Protein AF-A0A173S6S1-F1 (afdb_monomer_lite)

Radius of gyration: 25.33 Å; chains: 1; bounding box: 74×19×73 Å

Organism: NCBI:txid301302

pLDDT: mean 85.08, std 8.58, range [55.78, 96.25]

Structure (mmCIF, N/CA/C/O backbone):
data_AF-A0A173S6S1-F1
#
_entry.id   AF-A0A173S6S1-F1
#
loop_
_atom_site.group_PDB
_atom_site.id
_atom_site.type_symbol
_atom_site.label_atom_id
_atom_site.label_alt_id
_atom_site.label_comp_id
_atom_site.label_asym_id
_atom_site.label_entity_id
_atom_site.label_seq_id
_atom_site.pdbx_PDB_ins_code
_atom_site.Cartn_x
_atom_site.Cartn_y
_atom_site.Cartn_z
_atom_site.occupancy
_atom_site.B_iso_or_equiv
_atom_site.auth_seq_id
_atom_site.auth_comp_id
_atom_site.auth_asym_id
_atom_site.auth_atom_id
_atom_site.pdbx_PDB_model_num
ATOM 1 N N . MET A 1 1 ? 43.441 6.445 -39.226 1.00 55.78 1 MET A N 1
ATOM 2 C CA . MET A 1 1 ? 42.060 6.617 -38.743 1.00 55.78 1 MET A CA 1
ATOM 3 C C . MET A 1 1 ? 41.221 7.021 -39.934 1.00 55.78 1 MET A C 1
ATOM 5 O O . MET A 1 1 ? 41.497 8.055 -40.534 1.00 55.78 1 MET A O 1
ATOM 9 N N . ASN A 1 2 ? 40.327 6.141 -40.366 1.00 74.94 2 ASN A N 1
ATOM 10 C CA . ASN A 1 2 ? 39.550 6.338 -41.586 1.00 74.94 2 ASN A CA 1
ATOM 11 C C . ASN A 1 2 ? 38.383 7.297 -41.287 1.00 74.94 2 ASN A C 1
ATOM 13 O O . ASN A 1 2 ? 37.813 7.234 -40.201 1.00 74.94 2 ASN A O 1
ATOM 17 N N . ALA A 1 3 ? 38.003 8.188 -42.209 1.00 70.56 3 ALA A N 1
ATOM 18 C CA . ALA A 1 3 ? 36.914 9.153 -41.964 1.00 70.56 3 ALA A CA 1
ATOM 19 C C . ALA A 1 3 ? 35.592 8.459 -41.569 1.00 70.56 3 ALA A C 1
ATOM 21 O O . ALA A 1 3 ? 34.812 8.986 -40.778 1.00 70.56 3 ALA A O 1
ATOM 22 N N . TYR A 1 4 ? 35.400 7.234 -42.061 1.00 68.75 4 TYR A N 1
ATOM 23 C CA . TYR A 1 4 ? 34.316 6.334 -41.684 1.00 68.75 4 TYR A CA 1
ATOM 24 C C . TYR A 1 4 ? 34.339 5.949 -40.192 1.00 68.75 4 TYR A C 1
ATOM 26 O O . TYR A 1 4 ? 33.314 6.068 -39.530 1.00 68.75 4 TYR A O 1
ATOM 34 N N . GLU A 1 5 ? 35.502 5.596 -39.630 1.00 70.25 5 GLU A N 1
ATOM 35 C CA . GLU A 1 5 ? 35.654 5.274 -38.198 1.00 70.25 5 GLU A CA 1
ATOM 36 C C . GLU A 1 5 ? 35.354 6.491 -37.313 1.00 70.25 5 GLU A C 1
ATOM 38 O O . GLU A 1 5 ? 34.752 6.364 -36.251 1.00 70.25 5 GLU A O 1
ATOM 43 N N . VAL A 1 6 ? 35.742 7.694 -37.753 1.00 71.69 6 VAL A N 1
ATOM 44 C CA . VAL A 1 6 ? 35.473 8.944 -37.020 1.00 71.69 6 VAL A CA 1
ATOM 45 C C . VAL A 1 6 ? 33.975 9.241 -36.976 1.00 71.69 6 VAL A C 1
ATOM 47 O O . VAL A 1 6 ? 33.442 9.562 -35.916 1.00 71.69 6 VAL A O 1
ATOM 50 N N . ILE A 1 7 ? 33.287 9.108 -38.112 1.00 73.19 7 ILE A N 1
ATOM 51 C CA . ILE A 1 7 ? 31.839 9.333 -38.216 1.00 73.19 7 ILE A CA 1
ATOM 52 C C . ILE A 1 7 ? 31.067 8.259 -37.443 1.00 73.19 7 ILE A C 1
ATOM 54 O O . ILE A 1 7 ? 30.106 8.582 -36.749 1.00 73.19 7 ILE A O 1
ATOM 58 N N . GLN A 1 8 ? 31.507 7.002 -37.505 1.00 69.56 8 GLN A N 1
ATOM 59 C CA . GLN A 1 8 ? 30.911 5.896 -36.760 1.00 69.56 8 GLN A CA 1
ATOM 60 C C . GLN A 1 8 ? 31.077 6.090 -35.247 1.00 69.56 8 GLN A C 1
ATOM 62 O O . GLN A 1 8 ? 30.097 5.996 -34.512 1.00 69.56 8 GLN A O 1
ATOM 67 N N . ASN A 1 9 ? 32.270 6.466 -34.778 1.00 74.50 9 ASN A N 1
ATOM 68 C CA . ASN A 1 9 ? 32.514 6.759 -33.364 1.00 74.50 9 ASN A CA 1
ATOM 69 C C . ASN A 1 9 ? 31.711 7.973 -32.872 1.00 74.50 9 ASN A C 1
ATOM 71 O O . ASN A 1 9 ? 31.174 7.951 -31.764 1.00 74.50 9 ASN A O 1
ATOM 75 N N . LEU A 1 10 ? 31.575 9.015 -33.700 1.00 72.12 10 LEU A N 1
ATOM 76 C CA . LEU A 1 10 ? 30.739 10.177 -33.393 1.00 72.12 10 LEU A CA 1
ATOM 77 C C . LEU A 1 10 ? 29.255 9.792 -33.296 1.00 72.12 10 LEU A C 1
ATOM 79 O O . LEU A 1 10 ? 28.581 10.179 -32.342 1.00 72.12 10 LEU A O 1
ATOM 83 N N . ALA A 1 11 ? 28.754 9.001 -34.248 1.00 70.50 11 ALA A N 1
ATOM 84 C CA . ALA A 1 11 ? 27.379 8.511 -34.246 1.00 70.50 11 ALA A CA 1
ATOM 85 C C . ALA A 1 11 ? 27.096 7.636 -33.016 1.00 70.50 11 ALA A C 1
ATOM 87 O O . ALA A 1 11 ? 26.094 7.852 -32.337 1.00 70.50 11 ALA A O 1
ATOM 88 N N . ILE A 1 12 ? 28.008 6.722 -32.666 1.00 71.25 12 ILE A N 1
ATOM 89 C CA . ILE A 1 12 ? 27.918 5.903 -31.448 1.00 71.25 12 ILE A CA 1
ATOM 90 C C . ILE A 1 12 ? 27.878 6.793 -30.203 1.00 71.25 12 ILE A C 1
ATOM 92 O O . ILE A 1 12 ? 27.048 6.562 -29.325 1.00 71.25 12 ILE A O 1
ATOM 96 N N . GLY A 1 13 ? 28.721 7.828 -30.128 1.00 67.94 13 GLY A N 1
ATOM 97 C CA . GLY A 1 13 ? 28.752 8.761 -28.999 1.00 67.94 13 GLY A CA 1
ATOM 98 C C . GLY A 1 13 ? 27.441 9.530 -28.814 1.00 67.94 13 GLY A C 1
ATOM 99 O O . GLY A 1 13 ? 26.901 9.572 -27.708 1.00 67.94 13 GLY A O 1
ATOM 100 N N . VAL A 1 14 ? 26.888 10.087 -29.895 1.00 70.44 14 VAL A N 1
ATOM 101 C CA . VAL A 1 14 ? 25.616 10.834 -29.861 1.00 70.44 14 VAL A CA 1
ATOM 102 C C . VAL A 1 14 ? 24.449 9.916 -29.503 1.00 70.44 14 VAL A C 1
ATOM 104 O O . VAL A 1 14 ? 23.652 10.242 -28.623 1.00 70.44 14 VAL A O 1
ATOM 107 N N . VAL A 1 15 ? 24.371 8.746 -30.140 1.00 69.62 15 VAL A N 1
ATOM 108 C CA . VAL A 1 15 ? 23.324 7.753 -29.880 1.00 69.62 15 VAL A CA 1
ATOM 109 C C . VAL A 1 15 ? 23.400 7.285 -28.425 1.00 69.62 15 VAL A C 1
ATOM 111 O O . VAL A 1 15 ? 22.412 7.384 -27.701 1.00 69.62 15 VAL A O 1
ATOM 114 N N . SER A 1 16 ? 24.580 6.896 -27.940 1.00 69.06 16 SER A N 1
ATOM 115 C CA . SER A 1 16 ? 24.775 6.471 -26.545 1.00 69.06 16 SER A CA 1
ATOM 116 C C . SER A 1 16 ? 24.394 7.564 -25.540 1.00 69.06 16 SER A C 1
ATOM 118 O O . SER A 1 16 ? 23.781 7.268 -24.513 1.00 69.06 16 SER A O 1
ATOM 120 N N . GLY A 1 17 ? 24.694 8.832 -25.845 1.00 74.25 17 GLY A N 1
ATOM 121 C CA . GLY A 1 17 ? 24.297 9.978 -25.025 1.00 74.25 17 GLY A CA 1
ATOM 122 C C . GLY A 1 17 ? 22.777 10.146 -24.923 1.00 74.25 17 GLY A C 1
ATOM 123 O O . GLY A 1 17 ? 22.249 10.304 -23.821 1.00 74.25 17 GLY A O 1
ATOM 124 N N . ILE A 1 18 ? 22.061 10.042 -26.047 1.00 77.00 18 ILE A N 1
ATOM 125 C CA . ILE A 1 18 ? 20.591 10.129 -26.086 1.00 77.00 18 ILE A CA 1
ATOM 126 C C . ILE A 1 18 ? 19.962 8.961 -25.319 1.00 77.00 18 ILE A C 1
ATOM 128 O O . ILE A 1 18 ? 19.090 9.173 -24.476 1.00 77.00 18 ILE A O 1
ATOM 132 N N . PHE A 1 19 ? 20.427 7.734 -25.566 1.00 74.19 19 PHE A N 1
ATOM 133 C CA . PHE A 1 19 ? 19.921 6.540 -24.886 1.00 74.19 19 PHE A CA 1
ATOM 134 C C . PHE A 1 19 ? 20.144 6.607 -23.369 1.00 74.19 19 PHE A C 1
ATOM 136 O O . PHE A 1 19 ? 19.226 6.300 -22.607 1.00 74.19 19 PHE A O 1
ATOM 143 N N . SER A 1 20 ? 21.314 7.076 -22.925 1.00 78.00 20 SER A N 1
ATOM 144 C CA . SER A 1 20 ? 21.602 7.308 -21.505 1.00 78.00 20 SER A CA 1
ATOM 145 C C . SER A 1 20 ? 20.636 8.325 -20.889 1.00 78.00 20 SER A C 1
ATOM 147 O O . SER A 1 20 ? 20.026 8.046 -19.856 1.00 78.00 20 SER A O 1
ATOM 149 N N . GLY A 1 21 ? 20.408 9.459 -21.561 1.00 83.38 21 GLY A N 1
ATOM 150 C CA . GLY A 1 21 ? 19.459 10.479 -21.108 1.00 83.38 21 GLY A CA 1
ATOM 151 C C . GLY A 1 21 ? 18.036 9.939 -20.947 1.00 83.38 21 GLY A C 1
ATOM 152 O O . GLY A 1 21 ? 17.428 10.117 -19.895 1.00 83.38 21 GLY A O 1
ATOM 153 N N . VAL A 1 22 ? 17.529 9.209 -21.945 1.00 83.06 22 VAL A N 1
ATOM 154 C CA . VAL A 1 22 ? 16.178 8.621 -21.915 1.00 83.06 22 VAL A CA 1
ATOM 155 C C . VAL A 1 22 ? 16.026 7.597 -20.785 1.00 83.06 22 VAL A C 1
ATOM 157 O O . VAL A 1 22 ? 15.015 7.606 -20.080 1.00 83.06 22 VAL A O 1
ATOM 160 N N . ILE A 1 23 ? 17.025 6.731 -20.578 1.00 83.25 23 ILE A N 1
ATOM 161 C CA . ILE A 1 23 ? 17.011 5.745 -19.488 1.00 83.25 23 ILE A CA 1
ATOM 162 C C . ILE A 1 23 ? 16.994 6.455 -18.131 1.00 83.25 23 ILE A C 1
ATOM 164 O O . ILE A 1 23 ? 16.159 6.133 -17.286 1.00 83.25 23 ILE A O 1
ATOM 168 N N . VAL A 1 24 ? 17.866 7.446 -17.930 1.00 85.44 24 VAL A N 1
ATOM 169 C CA . VAL A 1 24 ? 17.934 8.216 -16.679 1.00 85.44 24 VAL A CA 1
ATOM 170 C C . VAL A 1 24 ? 16.613 8.942 -16.409 1.00 85.44 24 VAL A C 1
ATOM 172 O O . VAL A 1 24 ? 16.081 8.839 -15.303 1.00 85.44 24 VAL A O 1
ATOM 175 N N . SER A 1 25 ? 16.031 9.607 -17.410 1.00 87.38 25 SER A N 1
ATOM 176 C CA . SER A 1 25 ? 14.720 10.258 -17.282 1.00 87.38 25 SER A CA 1
ATOM 177 C C . SER A 1 25 ? 13.618 9.272 -16.896 1.00 87.38 25 SER A C 1
ATOM 179 O O . SER A 1 25 ? 12.809 9.574 -16.020 1.00 87.38 25 SER A O 1
ATOM 181 N N . MET A 1 26 ? 13.601 8.075 -17.488 1.00 86.75 26 MET A N 1
ATOM 182 C CA . MET A 1 26 ? 12.619 7.050 -17.135 1.00 86.75 26 MET A CA 1
ATOM 183 C C . MET A 1 26 ? 12.808 6.541 -15.703 1.00 86.75 26 MET A C 1
ATOM 185 O O . MET A 1 26 ? 11.828 6.331 -14.992 1.00 86.75 26 MET A O 1
ATOM 189 N N . VAL A 1 27 ? 14.051 6.360 -15.250 1.00 88.50 27 VAL A N 1
ATOM 190 C CA . VAL A 1 27 ? 14.339 5.962 -13.864 1.00 88.50 27 VAL A CA 1
ATOM 191 C C . VAL A 1 27 ? 13.808 7.009 -12.882 1.00 88.50 27 VAL A C 1
ATOM 193 O O . VAL A 1 27 ? 13.159 6.635 -11.906 1.00 88.50 27 VAL A O 1
ATOM 196 N N . PHE A 1 28 ? 14.002 8.303 -13.157 1.00 90.31 28 PHE A N 1
ATOM 197 C CA . PHE A 1 28 ? 13.433 9.378 -12.335 1.00 90.31 28 PHE A CA 1
ATOM 198 C C . PHE A 1 28 ? 11.905 9.428 -12.390 1.00 90.31 28 PHE A C 1
ATOM 200 O O . PHE A 1 28 ? 11.270 9.652 -11.363 1.00 90.31 28 PHE A O 1
ATOM 207 N N . TYR A 1 29 ? 11.302 9.168 -13.549 1.00 90.44 29 TYR A N 1
ATOM 208 C CA . TYR A 1 29 ? 9.848 9.068 -13.670 1.00 90.44 29 TYR A CA 1
ATOM 209 C C . TYR A 1 29 ? 9.282 7.916 -12.824 1.00 90.44 29 TYR A C 1
ATOM 211 O O . TYR A 1 29 ? 8.344 8.110 -12.051 1.00 90.44 29 TYR A O 1
ATOM 219 N N . ILE A 1 30 ? 9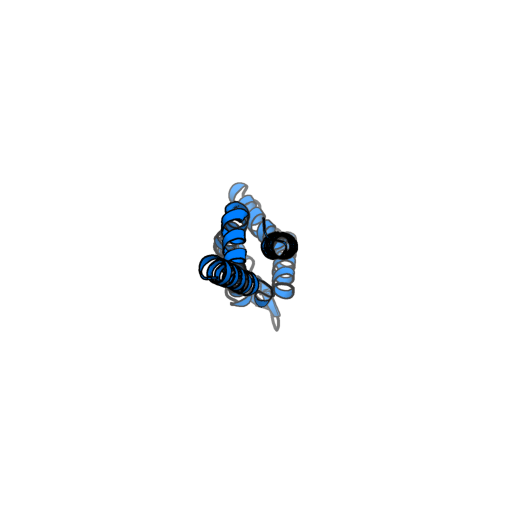.890 6.726 -12.909 1.00 90.69 30 ILE A N 1
ATOM 220 C CA . ILE A 1 30 ? 9.518 5.571 -12.079 1.00 90.69 30 ILE A CA 1
ATOM 221 C C . ILE A 1 30 ? 9.706 5.905 -10.596 1.00 90.69 30 ILE A C 1
ATOM 223 O O . ILE A 1 30 ? 8.870 5.515 -9.784 1.00 90.69 30 ILE A O 1
ATOM 227 N N . LEU A 1 31 ? 10.777 6.626 -10.245 1.00 91.88 31 LEU A N 1
ATOM 228 C CA . LEU A 1 31 ? 11.055 7.036 -8.870 1.00 91.88 31 LEU A CA 1
ATOM 229 C C . LEU A 1 31 ? 9.963 7.963 -8.336 1.00 91.88 31 LEU A C 1
ATOM 231 O O . LEU A 1 31 ? 9.415 7.682 -7.275 1.00 91.88 31 LEU A O 1
ATOM 235 N N . GLY A 1 32 ? 9.618 9.011 -9.087 1.00 92.44 32 GLY A N 1
ATOM 236 C CA . GLY A 1 32 ? 8.584 9.968 -8.700 1.00 92.44 32 GLY A CA 1
ATOM 237 C C . GLY A 1 32 ? 7.219 9.303 -8.545 1.00 92.44 32 GLY A C 1
ATOM 238 O O . GLY A 1 32 ? 6.582 9.448 -7.507 1.00 92.44 32 GLY A O 1
ATOM 239 N N . ASN A 1 33 ? 6.806 8.484 -9.516 1.00 92.69 33 ASN A N 1
ATOM 240 C CA . ASN A 1 33 ? 5.561 7.721 -9.399 1.00 92.69 33 ASN A CA 1
ATOM 241 C C . ASN A 1 33 ? 5.571 6.794 -8.181 1.00 92.69 33 ASN A C 1
ATOM 243 O O . ASN A 1 33 ? 4.569 6.678 -7.485 1.00 92.69 33 ASN A O 1
ATOM 247 N N . TYR A 1 34 ? 6.699 6.134 -7.913 1.00 92.88 34 TYR A N 1
ATOM 248 C CA . TYR A 1 34 ? 6.803 5.224 -6.783 1.00 92.88 34 TYR A CA 1
ATOM 249 C C . TYR A 1 34 ? 6.702 5.943 -5.432 1.00 92.88 34 TYR A C 1
ATOM 251 O O . TYR A 1 34 ? 6.004 5.465 -4.541 1.00 92.88 34 TYR A O 1
ATOM 259 N N . GLN A 1 35 ? 7.364 7.093 -5.292 1.00 93.69 35 GLN A N 1
ATOM 260 C CA . GLN A 1 35 ? 7.269 7.932 -4.097 1.00 93.69 35 GLN A CA 1
ATOM 261 C C . GLN A 1 35 ? 5.841 8.437 -3.890 1.00 93.69 35 GLN A C 1
ATOM 263 O O . GLN A 1 35 ? 5.303 8.276 -2.798 1.00 93.69 35 GLN A O 1
ATOM 268 N N . ASN A 1 36 ? 5.210 8.944 -4.952 1.00 94.75 36 ASN A N 1
ATOM 269 C CA . ASN A 1 36 ? 3.836 9.437 -4.902 1.00 94.75 36 ASN A CA 1
ATOM 270 C C . ASN A 1 36 ? 2.844 8.335 -4.505 1.00 94.75 36 ASN A C 1
ATOM 272 O O . ASN A 1 36 ? 1.954 8.586 -3.703 1.00 94.75 36 ASN A O 1
ATOM 276 N N . GLU A 1 37 ? 3.002 7.111 -5.022 1.00 94.06 37 GLU A N 1
ATOM 277 C CA . GLU A 1 37 ? 2.150 5.977 -4.634 1.00 94.06 37 GLU A CA 1
ATOM 278 C C . GLU A 1 37 ? 2.286 5.628 -3.141 1.00 94.06 37 GLU A C 1
ATOM 280 O O . GLU A 1 37 ? 1.285 5.342 -2.488 1.00 94.06 37 GLU A O 1
ATOM 285 N N . ILE A 1 38 ? 3.504 5.651 -2.585 1.00 94.56 38 ILE A N 1
ATOM 286 C CA . ILE A 1 38 ? 3.721 5.393 -1.150 1.00 94.56 38 ILE A CA 1
ATOM 287 C C . ILE A 1 38 ? 3.132 6.521 -0.301 1.00 94.56 38 ILE A C 1
ATOM 289 O O . ILE A 1 38 ? 2.477 6.253 0.705 1.00 94.56 38 ILE A O 1
ATOM 293 N N . GLU A 1 39 ? 3.374 7.774 -0.683 1.00 95.56 39 GLU A N 1
ATOM 294 C CA . GLU A 1 39 ? 2.877 8.942 0.045 1.00 95.56 39 GLU A CA 1
ATOM 295 C C . GLU A 1 39 ? 1.346 8.990 0.050 1.00 95.56 39 GLU A C 1
ATOM 297 O O . GLU A 1 39 ? 0.735 9.201 1.098 1.00 95.56 39 GLU A O 1
ATOM 302 N N . ASP A 1 40 ? 0.726 8.702 -1.094 1.00 96.00 40 ASP A N 1
ATOM 303 C CA . ASP A 1 40 ? -0.722 8.603 -1.220 1.00 96.00 40 ASP A CA 1
ATOM 304 C C . ASP A 1 40 ? -1.299 7.482 -0.344 1.00 96.00 40 ASP A C 1
ATOM 306 O O . ASP A 1 40 ? -2.212 7.734 0.444 1.00 96.00 40 ASP A O 1
ATOM 310 N N . ALA A 1 41 ? -0.709 6.282 -0.388 1.00 95.88 41 ALA A N 1
ATOM 311 C CA . ALA A 1 41 ? -1.132 5.171 0.463 1.00 95.88 41 ALA A CA 1
ATOM 312 C C . ALA A 1 41 ? -1.031 5.526 1.954 1.00 95.88 41 ALA A C 1
ATOM 314 O O . ALA A 1 41 ? -1.954 5.264 2.723 1.00 95.88 41 ALA A O 1
ATOM 315 N N . LYS A 1 42 ? 0.062 6.171 2.378 1.00 95.25 42 LYS A N 1
ATOM 316 C CA . LYS A 1 42 ? 0.230 6.623 3.767 1.00 95.25 42 LYS A CA 1
ATOM 317 C C . LYS A 1 42 ? -0.813 7.653 4.166 1.00 95.25 42 LYS A C 1
ATOM 319 O O . LYS A 1 42 ? -1.334 7.573 5.271 1.00 95.25 42 LYS A O 1
ATOM 324 N N . ARG A 1 43 ? -1.122 8.599 3.281 1.00 95.25 43 ARG A N 1
ATOM 325 C CA . ARG A 1 43 ? -2.133 9.629 3.525 1.00 95.25 43 ARG A CA 1
ATOM 326 C C . ARG A 1 43 ? -3.519 9.015 3.706 1.00 95.25 43 ARG A C 1
ATOM 328 O O . ARG A 1 43 ? -4.183 9.343 4.680 1.00 95.25 43 ARG A O 1
ATOM 335 N N . ILE A 1 44 ? -3.926 8.118 2.806 1.00 95.62 44 ILE A N 1
ATOM 336 C CA . ILE A 1 44 ? -5.238 7.455 2.873 1.00 95.62 44 ILE A CA 1
ATOM 337 C C . ILE A 1 44 ? -5.350 6.581 4.123 1.00 95.62 44 ILE A C 1
ATOM 339 O O . ILE A 1 44 ? -6.407 6.527 4.737 1.00 95.62 44 ILE A O 1
ATOM 343 N N . LEU A 1 45 ? -4.266 5.913 4.522 1.00 95.94 45 LEU A N 1
ATOM 344 C CA . LEU A 1 45 ? -4.270 4.980 5.650 1.00 95.94 45 LEU A CA 1
ATOM 345 C C . LEU A 1 45 ? -3.933 5.619 7.001 1.00 95.94 45 LEU A C 1
ATOM 347 O O . LEU A 1 45 ? -4.037 4.943 8.024 1.00 95.94 45 LEU A O 1
ATOM 351 N N . MET A 1 46 ? -3.546 6.898 7.033 1.00 94.62 46 MET A N 1
ATOM 352 C CA . MET A 1 46 ? -3.224 7.624 8.266 1.00 94.62 46 MET A CA 1
ATOM 353 C C . MET A 1 46 ? -4.319 7.503 9.339 1.00 94.62 46 MET A C 1
ATOM 355 O O . MET A 1 46 ? -3.970 7.174 10.475 1.00 94.62 46 MET A O 1
ATOM 359 N N . PRO A 1 47 ? -5.621 7.645 9.016 1.00 93.88 47 PRO A N 1
ATOM 360 C CA . PRO A 1 47 ? -6.671 7.510 10.023 1.00 93.88 47 PRO A CA 1
ATOM 361 C C . PRO A 1 47 ? -6.677 6.116 10.677 1.00 93.88 47 PRO A C 1
ATOM 363 O O . PRO A 1 47 ? -6.848 5.984 11.884 1.00 93.88 47 PRO A O 1
ATOM 366 N N . LEU A 1 48 ? -6.368 5.049 9.930 1.00 93.94 48 LEU A N 1
ATOM 367 C CA . LEU A 1 48 ? -6.284 3.696 10.497 1.00 93.94 48 LEU A CA 1
ATOM 368 C C . LEU A 1 48 ? -5.082 3.507 11.428 1.00 93.94 48 LEU A C 1
ATOM 370 O O . LEU A 1 48 ? -5.179 2.759 12.405 1.00 93.94 48 LEU A O 1
ATOM 374 N N . TYR A 1 49 ? -3.958 4.184 11.167 1.00 92.31 49 TYR A N 1
ATOM 375 C CA . TYR A 1 49 ? -2.843 4.206 12.118 1.00 92.31 49 TYR A CA 1
ATOM 376 C C . TYR A 1 49 ? -3.258 4.836 13.442 1.00 92.31 49 TYR A C 1
ATOM 378 O O . TYR A 1 49 ? -2.919 4.304 14.501 1.00 92.31 49 TYR A O 1
ATOM 386 N N . GLU A 1 50 ? -3.999 5.941 13.392 1.00 90.62 50 GLU A N 1
ATOM 387 C CA . GLU A 1 50 ? -4.496 6.628 14.584 1.00 90.62 50 GLU A CA 1
ATOM 388 C C . GLU A 1 50 ? -5.432 5.725 15.391 1.00 90.62 50 GLU A C 1
ATOM 390 O O . GLU A 1 50 ? -5.238 5.585 16.600 1.00 90.62 50 GLU A O 1
ATOM 395 N N . VAL A 1 51 ? -6.344 5.007 14.724 1.00 90.06 51 VAL A N 1
ATOM 396 C CA . VAL A 1 51 ? -7.225 4.009 15.356 1.00 90.06 51 VAL A CA 1
ATOM 397 C C . VAL A 1 51 ? -6.422 2.922 16.085 1.00 90.06 51 VAL A C 1
ATOM 399 O O . VAL A 1 51 ? -6.683 2.633 17.255 1.00 90.06 51 VAL A O 1
ATOM 402 N N . VAL A 1 52 ? -5.405 2.339 15.439 1.00 91.88 52 VAL A N 1
ATOM 403 C CA . VAL A 1 52 ? -4.566 1.289 16.050 1.00 91.88 52 VAL A CA 1
ATOM 404 C C . VAL A 1 52 ? -3.749 1.825 17.233 1.00 91.88 52 VAL A C 1
ATOM 406 O O . VAL A 1 52 ? -3.584 1.136 18.244 1.00 91.88 52 VAL A O 1
ATOM 409 N N . VAL A 1 53 ? -3.218 3.046 17.134 1.00 88.75 53 VAL A N 1
ATOM 410 C CA . VAL A 1 53 ? -2.457 3.684 18.221 1.00 88.75 53 VAL A CA 1
ATOM 411 C C . VAL A 1 53 ? -3.361 4.010 19.407 1.00 88.75 53 VAL A C 1
ATOM 413 O O . VAL A 1 53 ? -2.975 3.761 20.553 1.00 88.75 53 VAL A O 1
ATOM 416 N N . LEU A 1 54 ? -4.561 4.525 19.142 1.00 86.56 54 LEU A N 1
ATOM 417 C CA . LEU A 1 54 ? -5.555 4.835 20.160 1.00 86.56 54 LEU A CA 1
ATOM 418 C C . LEU A 1 54 ? -5.959 3.575 20.930 1.00 86.56 54 LEU A C 1
ATOM 420 O O . LEU A 1 54 ? -5.932 3.586 22.159 1.00 86.56 54 LEU A O 1
ATOM 424 N N . GLU A 1 55 ? -6.229 2.470 20.233 1.00 87.12 55 GLU A N 1
ATOM 425 C CA . GLU A 1 55 ? -6.570 1.194 20.870 1.00 87.12 55 GLU A CA 1
ATOM 426 C C . GLU A 1 55 ? -5.430 0.678 21.768 1.00 87.12 55 GLU A C 1
ATOM 428 O O . GLU A 1 55 ? -5.649 0.273 22.913 1.00 87.12 55 GLU A O 1
ATOM 433 N N . LYS A 1 56 ? -4.173 0.780 21.318 1.00 86.50 56 LYS A N 1
ATOM 434 C CA . LYS A 1 56 ? -3.007 0.442 22.156 1.00 86.50 56 LYS A CA 1
ATOM 435 C C . LYS A 1 56 ? -2.908 1.326 23.401 1.00 86.50 56 LYS A C 1
ATOM 437 O O . LYS A 1 56 ? -2.538 0.841 24.474 1.00 86.50 56 LYS A O 1
ATOM 442 N N . ALA A 1 57 ? -3.212 2.618 23.282 1.00 84.25 57 ALA A N 1
ATOM 443 C CA . ALA A 1 57 ? -3.213 3.540 24.414 1.00 84.25 57 ALA A CA 1
ATOM 444 C C . ALA A 1 57 ? -4.336 3.205 25.409 1.00 84.25 57 ALA A C 1
ATOM 446 O O . ALA A 1 57 ? -4.089 3.136 26.614 1.00 84.25 57 ALA A O 1
ATOM 447 N N . VAL A 1 58 ? -5.537 2.919 24.912 1.00 84.12 58 VAL A N 1
ATOM 448 C CA . VAL A 1 58 ? -6.693 2.480 25.706 1.00 84.12 58 VAL A CA 1
ATOM 449 C C . VAL A 1 58 ? -6.347 1.256 26.547 1.00 84.12 58 VAL A C 1
ATOM 451 O O . VAL A 1 58 ? -6.554 1.272 27.761 1.00 84.12 58 VAL A O 1
ATOM 454 N N . GLN A 1 59 ? -5.716 0.248 25.946 1.00 83.69 59 GLN A N 1
ATOM 455 C CA . GLN A 1 59 ? -5.295 -0.961 26.656 1.00 83.69 59 GLN A CA 1
ATOM 456 C C . GLN A 1 59 ? -4.211 -0.704 27.695 1.00 83.69 59 GLN A C 1
ATOM 458 O O . GLN A 1 59 ? -4.275 -1.222 28.808 1.00 83.69 59 GLN A O 1
ATOM 463 N N . LYS A 1 60 ? -3.204 0.098 27.340 1.00 86.75 60 LYS A N 1
ATOM 464 C CA . LYS A 1 60 ? -2.059 0.358 28.216 1.00 86.75 60 LYS A CA 1
ATOM 465 C C . LYS A 1 60 ? -2.430 1.209 29.429 1.00 86.75 60 LYS A C 1
ATOM 467 O O . LYS A 1 60 ? -1.876 1.002 30.506 1.00 86.75 60 LYS A O 1
ATOM 472 N N . TYR A 1 61 ? -3.323 2.177 29.247 1.00 83.75 61 TYR A N 1
ATOM 473 C CA . TYR A 1 61 ? -3.666 3.170 30.266 1.00 83.75 61 TYR A CA 1
ATOM 474 C C . TYR A 1 61 ? -5.045 2.943 30.902 1.00 83.75 61 TYR A C 1
ATOM 476 O O . TYR A 1 61 ? -5.412 3.670 31.822 1.00 83.75 61 TYR A O 1
ATOM 484 N N . GLY A 1 62 ? -5.807 1.942 30.446 1.00 76.31 62 GLY A N 1
ATOM 485 C CA . GLY A 1 62 ? -7.140 1.629 30.970 1.00 76.31 62 GLY A CA 1
ATOM 486 C C . GLY A 1 62 ? -8.170 2.733 30.713 1.00 76.31 62 GLY A C 1
ATOM 487 O O . GLY A 1 62 ? -9.106 2.903 31.497 1.00 76.31 62 GLY A O 1
ATOM 488 N N . ILE A 1 63 ? -7.981 3.518 29.649 1.00 75.00 63 ILE A N 1
ATOM 489 C CA . ILE A 1 63 ? -8.874 4.627 29.299 1.00 75.00 63 ILE A CA 1
ATOM 490 C C . ILE A 1 63 ? -10.174 4.030 28.767 1.00 75.00 63 ILE A C 1
ATOM 492 O O . ILE A 1 63 ? -10.160 3.233 27.838 1.00 75.00 63 ILE A O 1
ATOM 496 N N . LYS A 1 64 ? -11.320 4.406 29.336 1.00 70.00 64 LYS A N 1
ATOM 497 C CA . LYS A 1 64 ? -12.606 4.006 28.757 1.00 70.00 64 LYS A CA 1
ATOM 498 C C . LYS A 1 64 ? -12.847 4.792 27.473 1.00 70.00 64 LYS A C 1
ATOM 500 O O . LYS A 1 64 ? -12.823 6.021 27.506 1.00 70.00 64 LYS A O 1
ATOM 505 N N . ASN A 1 65 ? -13.146 4.086 26.386 1.00 70.25 65 ASN A N 1
ATOM 506 C CA . ASN A 1 65 ? -13.594 4.712 25.147 1.00 70.25 65 ASN A CA 1
ATOM 507 C C . ASN A 1 65 ? -14.857 5.537 25.417 1.00 70.25 65 ASN A C 1
ATOM 509 O O . ASN A 1 65 ? -15.862 5.020 25.911 1.00 70.25 65 ASN A O 1
ATOM 513 N N . SER A 1 66 ? -14.795 6.837 25.130 1.00 74.62 66 SER A N 1
ATOM 514 C CA . SER A 1 66 ? -15.978 7.690 25.134 1.00 74.62 66 SER A CA 1
ATOM 515 C C . SER A 1 66 ? -16.789 7.445 23.859 1.00 74.62 66 SER A C 1
ATOM 517 O O . SER A 1 66 ? -16.240 7.061 22.825 1.00 74.62 66 SER A O 1
ATOM 519 N N . LYS A 1 67 ? -18.098 7.721 23.902 1.00 75.00 67 LYS A N 1
ATOM 520 C CA . LYS A 1 67 ? -18.951 7.683 22.700 1.00 75.00 67 LYS A CA 1
ATOM 521 C C . LYS A 1 67 ? -18.424 8.589 21.581 1.00 75.00 67 LYS A C 1
ATOM 523 O O . LYS A 1 67 ? -18.570 8.268 20.410 1.00 75.00 67 LYS A O 1
ATOM 528 N N . GLU A 1 68 ? -17.802 9.705 21.948 1.00 78.25 68 GLU A N 1
ATOM 529 C CA . GLU A 1 68 ? -17.194 10.653 21.014 1.00 78.25 68 GLU A CA 1
ATOM 530 C C . GLU A 1 68 ? -15.963 10.054 20.313 1.00 78.25 68 GLU A C 1
ATOM 532 O O . GLU A 1 68 ? -15.854 10.150 19.095 1.00 78.25 68 GLU A O 1
ATOM 537 N N . CYS A 1 69 ? -15.098 9.334 21.042 1.00 78.25 69 CYS A N 1
ATOM 538 C CA . CYS A 1 69 ? -13.969 8.598 20.455 1.00 78.25 69 CYS A CA 1
ATOM 539 C C . CYS A 1 69 ? -14.430 7.577 19.414 1.00 78.25 69 CYS A C 1
ATOM 541 O O . CYS A 1 69 ? -13.866 7.505 18.329 1.00 78.25 69 CYS A O 1
ATOM 543 N N . ILE A 1 70 ? -15.481 6.815 19.715 1.00 79.25 70 ILE A N 1
ATOM 544 C CA . ILE A 1 70 ? -16.025 5.845 18.764 1.00 79.25 70 ILE A CA 1
ATOM 545 C C . ILE A 1 70 ? -16.540 6.527 17.493 1.00 79.25 70 ILE A C 1
ATOM 547 O O . ILE A 1 70 ? -16.336 6.008 16.399 1.00 79.25 70 ILE A O 1
ATOM 551 N N . GLN A 1 71 ? -17.217 7.672 17.613 1.00 81.38 71 GLN A N 1
ATOM 552 C CA . GLN A 1 71 ? -17.716 8.396 16.442 1.00 81.38 71 GLN A CA 1
ATOM 553 C C . GLN A 1 71 ? -16.578 8.897 15.550 1.00 81.38 71 GLN A C 1
ATOM 555 O O . GLN A 1 71 ? -16.706 8.839 14.328 1.00 81.38 71 GLN A O 1
ATOM 560 N N . ILE A 1 72 ? -15.472 9.341 16.152 1.00 84.44 72 ILE A N 1
ATOM 561 C CA . ILE A 1 72 ? -14.260 9.729 15.423 1.00 84.44 72 ILE A CA 1
ATOM 562 C C . ILE A 1 72 ? -13.677 8.512 14.700 1.00 84.44 72 ILE A C 1
ATOM 564 O O . ILE A 1 72 ? -13.551 8.550 13.484 1.00 84.44 72 ILE A O 1
ATOM 568 N N . ILE A 1 73 ? -13.464 7.396 15.405 1.00 85.19 73 ILE A N 1
ATOM 569 C CA . ILE A 1 73 ? -12.959 6.148 14.806 1.00 85.19 73 ILE A CA 1
ATOM 570 C C . ILE A 1 73 ? -13.844 5.692 13.643 1.00 85.19 73 ILE A C 1
ATOM 572 O O . ILE A 1 73 ? -13.341 5.306 12.593 1.00 85.19 73 ILE A O 1
ATOM 576 N N . LYS A 1 74 ? -15.170 5.738 13.811 1.00 84.06 74 LYS A N 1
ATOM 577 C CA . LYS A 1 74 ? -16.107 5.380 12.744 1.00 84.06 74 LYS A CA 1
ATOM 578 C C . LYS A 1 74 ? -15.885 6.264 11.517 1.00 84.06 74 LYS A C 1
ATOM 580 O O . LYS A 1 74 ? -15.749 5.744 10.417 1.00 84.06 74 LYS A O 1
ATOM 585 N N . LYS A 1 75 ? -15.831 7.583 11.715 1.00 87.81 75 LYS A N 1
ATOM 586 C CA . LYS A 1 75 ? -15.596 8.544 10.636 1.00 87.81 75 LYS A CA 1
ATOM 587 C C . LYS A 1 75 ? -14.272 8.265 9.921 1.00 87.81 75 LYS A C 1
ATOM 589 O O . LYS A 1 75 ? -14.249 8.277 8.697 1.00 87.81 75 LYS A O 1
ATOM 594 N N . ASP A 1 76 ? -13.216 7.979 10.671 1.00 90.44 76 ASP A N 1
ATOM 595 C CA . ASP A 1 76 ? -11.881 7.694 10.145 1.00 90.44 76 ASP A CA 1
ATOM 596 C C . ASP A 1 76 ? -11.875 6.428 9.279 1.00 90.44 76 ASP A C 1
ATOM 598 O O . ASP A 1 76 ? -11.341 6.421 8.169 1.00 90.44 76 ASP A O 1
ATOM 602 N N . VAL A 1 77 ? -12.518 5.357 9.753 1.00 88.62 77 VAL A N 1
ATOM 603 C CA . VAL A 1 77 ? -12.643 4.103 8.999 1.00 88.62 77 VAL A CA 1
ATOM 604 C C . VAL A 1 77 ? -13.497 4.304 7.741 1.00 88.62 77 VAL A C 1
ATOM 606 O O . VAL A 1 77 ? -13.118 3.826 6.672 1.00 88.62 77 VAL A O 1
ATOM 609 N N . ASP A 1 78 ? -14.612 5.033 7.838 1.00 85.25 78 ASP A N 1
ATOM 610 C CA . ASP A 1 78 ? -15.497 5.331 6.703 1.00 85.25 78 ASP A CA 1
ATOM 611 C C . ASP A 1 78 ? -14.807 6.237 5.660 1.00 85.25 78 ASP A C 1
ATOM 613 O O . ASP A 1 78 ? -14.998 6.067 4.450 1.00 85.25 78 ASP A O 1
ATOM 617 N N . GLU A 1 79 ? -13.967 7.176 6.107 1.00 89.88 79 GLU A N 1
ATOM 618 C CA . GLU A 1 79 ? -13.140 8.020 5.242 1.00 89.88 79 GLU A CA 1
ATOM 619 C C . GLU A 1 79 ? -12.135 7.177 4.456 1.00 89.88 79 GLU A C 1
ATOM 621 O O . GLU A 1 79 ? -12.021 7.339 3.237 1.00 89.88 79 GLU A O 1
ATOM 626 N N . VAL A 1 80 ? -11.457 6.228 5.109 1.00 91.62 80 VAL A N 1
ATOM 627 C CA . VAL A 1 80 ? -10.559 5.306 4.404 1.00 91.62 80 VAL A CA 1
ATOM 628 C C . VAL A 1 80 ? -11.342 4.429 3.432 1.00 91.62 80 VAL A C 1
ATOM 630 O O . VAL A 1 80 ? -10.957 4.335 2.270 1.00 91.62 80 VAL A O 1
ATOM 633 N N . ALA A 1 81 ? -12.465 3.845 3.857 1.00 88.00 81 ALA A N 1
ATOM 634 C CA . ALA A 1 81 ? -13.303 2.995 3.010 1.00 88.00 81 ALA A CA 1
ATOM 635 C C . ALA A 1 81 ? -13.763 3.704 1.724 1.00 88.00 81 ALA A C 1
ATOM 637 O O . ALA A 1 81 ? -13.841 3.089 0.664 1.00 88.00 81 ALA A O 1
ATOM 638 N N . SER A 1 82 ? -14.055 5.003 1.817 1.00 88.31 82 SER A N 1
ATOM 639 C CA . SER A 1 82 ? -14.551 5.803 0.692 1.00 88.31 82 SER A CA 1
ATOM 640 C C . SER A 1 82 ? -13.456 6.206 -0.298 1.00 88.31 82 SER A C 1
ATOM 642 O O . SER A 1 82 ? -13.745 6.421 -1.474 1.00 88.31 82 SER A O 1
ATOM 644 N N . ASN A 1 83 ? -12.211 6.339 0.170 1.00 92.06 83 ASN A N 1
ATOM 645 C CA . ASN A 1 83 ? -11.089 6.829 -0.635 1.00 92.06 83 ASN A CA 1
ATOM 646 C C . ASN A 1 83 ? -10.135 5.718 -1.098 1.00 92.06 83 ASN A C 1
ATOM 648 O O . ASN A 1 83 ? -9.333 5.936 -2.007 1.00 92.06 83 ASN A O 1
ATOM 652 N N . LEU A 1 84 ? -10.194 4.538 -0.483 1.00 92.88 84 LEU A N 1
ATOM 653 C CA . LEU A 1 84 ? -9.307 3.426 -0.788 1.00 92.88 84 LEU A CA 1
ATOM 654 C C . LEU A 1 84 ? -9.726 2.722 -2.086 1.00 92.88 84 LEU A C 1
ATOM 656 O O . LEU A 1 84 ? -10.642 1.905 -2.098 1.00 92.88 84 LEU A O 1
ATOM 660 N N . ASP A 1 85 ? -8.993 2.974 -3.172 1.00 93.56 85 ASP A N 1
ATOM 661 C CA . ASP A 1 85 ? -9.035 2.142 -4.381 1.00 93.56 85 ASP A CA 1
ATOM 662 C C . ASP A 1 85 ? -7.720 1.364 -4.535 1.00 93.56 85 ASP A C 1
ATOM 664 O O . ASP A 1 85 ? -6.718 1.919 -4.988 1.00 93.56 85 ASP A O 1
ATOM 668 N N . PRO A 1 86 ? -7.683 0.056 -4.220 1.00 93.81 86 PRO A N 1
ATOM 669 C CA . PRO A 1 86 ? -6.470 -0.743 -4.367 1.00 93.81 86 PRO A CA 1
ATOM 670 C C . PRO A 1 86 ? -5.933 -0.809 -5.807 1.00 93.81 86 PRO A C 1
ATOM 672 O O . PRO A 1 86 ? -4.755 -1.107 -6.010 1.00 93.81 86 PRO A O 1
ATOM 675 N N . ASN A 1 87 ? -6.761 -0.561 -6.829 1.00 93.31 87 ASN A N 1
ATOM 676 C CA . ASN A 1 87 ? -6.379 -0.757 -8.230 1.00 93.31 87 ASN A CA 1
ATOM 677 C C . ASN A 1 87 ? -5.428 0.307 -8.775 1.00 93.31 87 ASN A C 1
ATOM 679 O O . ASN A 1 87 ? -4.769 0.046 -9.784 1.00 93.31 87 ASN A O 1
ATOM 683 N N . ILE A 1 88 ? -5.333 1.465 -8.120 1.00 91.50 88 ILE A N 1
ATOM 684 C CA . ILE A 1 88 ? -4.436 2.550 -8.539 1.00 91.50 88 ILE A CA 1
ATOM 685 C C . ILE A 1 88 ? -2.969 2.266 -8.180 1.00 91.50 88 ILE A C 1
ATOM 687 O O . ILE A 1 88 ? -2.064 2.878 -8.745 1.00 91.50 88 ILE A O 1
ATOM 691 N N . TYR A 1 89 ? -2.722 1.319 -7.271 1.00 92.44 89 TYR A N 1
ATOM 692 C CA . TYR A 1 89 ? -1.384 0.964 -6.804 1.00 92.44 89 TYR A CA 1
ATOM 693 C C . TYR A 1 89 ? -0.775 -0.180 -7.609 1.00 92.44 89 TYR A C 1
ATOM 695 O O . TYR A 1 89 ? -1.468 -1.008 -8.202 1.00 92.44 89 TYR A O 1
ATOM 703 N N . ASN A 1 90 ? 0.554 -0.283 -7.577 1.00 88.69 90 ASN A N 1
ATOM 704 C CA . ASN A 1 90 ? 1.281 -1.320 -8.304 1.00 88.69 90 ASN A CA 1
ATOM 705 C C . ASN A 1 90 ? 1.974 -2.349 -7.390 1.00 88.69 90 ASN A C 1
ATOM 707 O O . ASN A 1 90 ? 2.402 -2.061 -6.272 1.00 88.69 90 ASN A O 1
ATOM 711 N N . TYR A 1 91 ? 2.149 -3.566 -7.920 1.00 87.00 91 TYR A N 1
ATOM 712 C CA . TYR A 1 91 ? 2.948 -4.652 -7.329 1.00 87.00 91 TYR A CA 1
ATOM 713 C C . TYR A 1 91 ? 2.541 -5.042 -5.895 1.00 87.00 91 TYR A C 1
ATOM 715 O O . TYR A 1 91 ? 1.391 -5.396 -5.653 1.00 87.00 91 TYR A O 1
ATOM 723 N N . SER A 1 92 ? 3.491 -5.069 -4.958 1.00 87.56 92 SER A N 1
ATOM 724 C CA . SER A 1 92 ? 3.261 -5.453 -3.564 1.00 87.56 92 SER A CA 1
ATOM 725 C C . SER A 1 92 ? 2.444 -4.421 -2.794 1.00 87.56 92 SER A C 1
ATOM 727 O O . SER A 1 92 ? 1.664 -4.824 -1.940 1.00 87.56 92 SER A O 1
ATOM 729 N N . LEU A 1 93 ? 2.553 -3.127 -3.128 1.00 92.06 93 LEU A N 1
ATOM 730 C CA . LEU A 1 93 ? 1.724 -2.092 -2.507 1.00 92.06 93 LEU A CA 1
ATOM 731 C C . LEU A 1 93 ? 0.244 -2.363 -2.776 1.00 92.06 93 LEU A C 1
ATOM 733 O O . LEU A 1 93 ? -0.553 -2.371 -1.850 1.00 92.06 93 LEU A O 1
ATOM 737 N N . ARG A 1 94 ? -0.104 -2.726 -4.017 1.00 94.06 94 ARG A N 1
ATOM 738 C CA . ARG A 1 94 ? -1.469 -3.133 -4.384 1.00 94.06 94 ARG A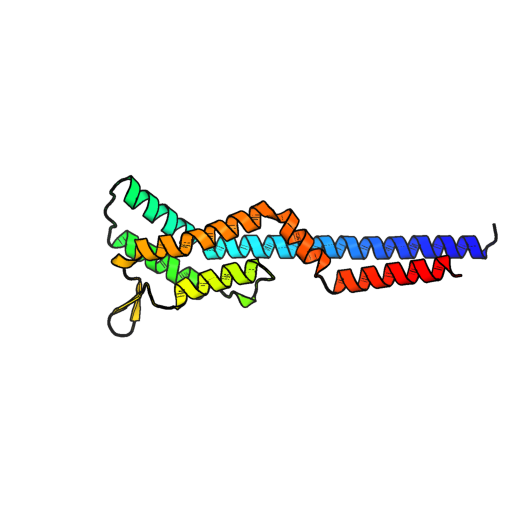 CA 1
ATOM 739 C C . ARG A 1 94 ? -2.022 -4.251 -3.504 1.00 94.06 94 ARG A C 1
ATOM 741 O O . ARG A 1 94 ? -3.197 -4.217 -3.169 1.00 94.06 94 ARG A O 1
ATOM 748 N N . ARG A 1 95 ? -1.195 -5.236 -3.140 1.00 93.88 95 ARG A N 1
ATOM 749 C CA . ARG A 1 95 ? -1.623 -6.341 -2.266 1.00 93.88 95 ARG A CA 1
ATOM 750 C C . ARG A 1 95 ? -1.934 -5.846 -0.859 1.00 93.88 95 ARG A C 1
ATOM 752 O O . ARG A 1 95 ? -3.020 -6.115 -0.382 1.00 93.88 95 ARG A O 1
ATOM 759 N N . ILE A 1 96 ? -1.042 -5.043 -0.275 1.00 94.88 96 ILE A N 1
ATOM 760 C CA . ILE A 1 96 ? -1.262 -4.432 1.047 1.00 94.88 96 ILE A CA 1
ATOM 761 C C . ILE A 1 96 ? -2.574 -3.632 1.051 1.00 94.88 96 ILE A C 1
ATOM 763 O O . ILE A 1 96 ? -3.398 -3.788 1.946 1.00 94.88 96 ILE A O 1
ATOM 767 N N . MET A 1 97 ? -2.806 -2.821 0.014 1.00 96.25 97 MET A N 1
ATOM 768 C CA . MET A 1 97 ? -4.027 -2.017 -0.102 1.00 96.25 97 MET A CA 1
ATOM 769 C C . MET A 1 97 ? -5.283 -2.881 -0.283 1.00 96.25 97 MET A C 1
ATOM 771 O O . MET A 1 97 ? -6.333 -2.542 0.256 1.00 96.25 97 MET A O 1
ATOM 775 N N . PHE A 1 98 ? -5.191 -4.008 -0.998 1.00 96.00 98 PHE A N 1
ATOM 776 C CA . PHE A 1 98 ? -6.290 -4.970 -1.106 1.00 96.00 98 PHE A CA 1
ATOM 777 C C . PHE A 1 98 ? -6.604 -5.647 0.221 1.00 96.00 98 PHE A C 1
ATOM 779 O O . PHE A 1 98 ? -7.774 -5.706 0.581 1.00 96.00 98 PHE A O 1
ATOM 786 N N . ASP A 1 99 ? -5.585 -6.114 0.939 1.00 95.69 99 ASP A N 1
ATOM 787 C CA . ASP A 1 99 ? -5.759 -6.802 2.217 1.00 95.69 99 ASP A CA 1
ATOM 788 C C . ASP A 1 99 ? -6.424 -5.860 3.238 1.00 95.69 99 ASP A C 1
ATOM 790 O O . ASP A 1 99 ? -7.353 -6.248 3.945 1.00 95.69 99 ASP A O 1
ATOM 794 N N . ILE A 1 100 ? -6.027 -4.582 3.256 1.00 94.94 100 ILE A N 1
ATOM 795 C CA . ILE A 1 100 ? -6.681 -3.546 4.069 1.00 94.94 100 ILE A CA 1
ATOM 796 C C . ILE A 1 100 ? -8.130 -3.330 3.626 1.00 94.94 100 ILE A C 1
ATOM 798 O O . ILE A 1 100 ? -9.035 -3.324 4.461 1.00 94.94 100 ILE A O 1
ATOM 802 N N . ASN A 1 101 ? -8.367 -3.171 2.323 1.00 94.25 101 ASN A N 1
ATOM 803 C CA . ASN A 1 101 ? -9.712 -2.972 1.795 1.00 94.25 101 ASN A CA 1
ATOM 804 C C . ASN A 1 101 ? -10.635 -4.155 2.123 1.00 94.25 101 ASN A C 1
ATOM 806 O O . ASN A 1 101 ? -11.801 -3.955 2.452 1.00 94.25 101 ASN A O 1
ATOM 810 N N . GLU A 1 102 ? -10.129 -5.386 2.074 1.00 93.69 102 GLU A N 1
ATOM 811 C CA . GLU A 1 102 ? -10.876 -6.585 2.449 1.00 93.69 102 GLU A CA 1
ATOM 812 C C . GLU A 1 102 ? -11.243 -6.572 3.938 1.00 93.69 102 GLU A C 1
ATOM 814 O O . GLU A 1 102 ? -12.395 -6.831 4.277 1.00 93.69 102 GLU A O 1
ATOM 819 N N . ILE A 1 103 ? -10.315 -6.198 4.828 1.00 92.62 103 ILE A N 1
ATOM 820 C CA . ILE A 1 103 ? -10.594 -6.070 6.270 1.00 92.62 103 ILE A CA 1
ATOM 821 C C . ILE A 1 103 ? -11.717 -5.057 6.529 1.00 92.62 103 ILE A C 1
ATOM 823 O O . ILE A 1 103 ? -12.592 -5.311 7.354 1.00 92.62 103 ILE A O 1
ATOM 827 N N . ILE A 1 104 ? -11.713 -3.925 5.821 1.00 89.12 104 ILE A N 1
ATOM 828 C CA . ILE A 1 104 ? -12.728 -2.874 5.976 1.00 89.12 104 ILE A CA 1
ATOM 829 C C . ILE A 1 104 ? -14.080 -3.326 5.403 1.00 89.12 104 ILE A C 1
ATOM 831 O O . ILE A 1 104 ? -15.125 -3.118 6.013 1.00 89.12 104 ILE A O 1
ATOM 835 N N . THR A 1 105 ? -14.086 -3.965 4.234 1.00 87.62 105 THR A N 1
ATOM 836 C CA . THR A 1 105 ? -15.322 -4.226 3.474 1.00 87.62 105 THR A CA 1
ATOM 837 C C . THR A 1 105 ? -15.962 -5.587 3.747 1.00 87.62 105 THR A C 1
ATOM 839 O O . THR A 1 105 ? -17.119 -5.794 3.381 1.00 87.62 105 THR A O 1
ATOM 842 N N . ASN A 1 106 ? -15.277 -6.511 4.431 1.00 86.88 106 ASN A N 1
ATOM 843 C CA . ASN A 1 106 ? -15.813 -7.845 4.735 1.00 86.88 106 ASN A CA 1
ATOM 844 C C . ASN A 1 106 ? -17.001 -7.844 5.721 1.00 86.88 106 ASN A C 1
ATOM 846 O O . ASN A 1 106 ? -17.624 -8.885 5.935 1.00 86.88 106 ASN A O 1
ATOM 850 N N . GLY A 1 107 ? -17.304 -6.698 6.341 1.00 82.81 107 GLY A N 1
ATOM 851 C CA . GLY A 1 107 ? -18.439 -6.508 7.243 1.00 82.81 107 GLY A CA 1
ATOM 852 C C . GLY A 1 107 ? -18.303 -7.169 8.619 1.00 82.81 107 GLY A C 1
ATOM 853 O O . GLY A 1 107 ? -19.219 -7.044 9.427 1.00 82.81 107 GLY A O 1
ATOM 854 N N . GLN A 1 108 ? -17.187 -7.838 8.931 1.00 88.88 108 GLN A N 1
ATOM 855 C CA . GLN A 1 108 ? -17.007 -8.583 10.189 1.00 88.88 108 GLN A CA 1
ATOM 856 C C . GLN A 1 108 ? -16.944 -7.686 11.432 1.00 88.88 108 GLN A C 1
ATOM 858 O O . GLN A 1 108 ? -17.245 -8.135 12.540 1.00 88.88 108 GLN A O 1
ATOM 863 N N . TYR A 1 109 ? -16.557 -6.426 11.245 1.00 88.06 109 TYR A N 1
ATOM 864 C CA . TYR A 1 109 ? -16.400 -5.429 12.308 1.00 88.06 109 TYR A CA 1
ATOM 865 C C . TYR A 1 109 ? -17.566 -4.439 12.369 1.00 88.06 109 TYR A C 1
ATOM 867 O O . TYR A 1 109 ? -17.508 -3.458 13.104 1.00 88.06 109 TYR A O 1
ATOM 875 N N . TYR A 1 110 ? -18.626 -4.690 11.599 1.00 83.88 110 TYR A N 1
ATOM 876 C CA . TYR A 1 110 ? -19.792 -3.823 11.503 1.00 83.88 110 TYR A CA 1
ATOM 877 C C . TYR A 1 110 ? -21.033 -4.545 12.029 1.00 83.88 110 TYR A C 1
ATOM 879 O O . TYR A 1 110 ? -21.212 -5.749 11.848 1.00 83.88 110 TYR A O 1
ATOM 887 N N . LYS A 1 111 ? -21.930 -3.790 12.657 1.00 84.56 111 LYS A N 1
ATOM 888 C CA . LYS A 1 111 ? -23.271 -4.225 13.050 1.00 84.56 111 LYS A CA 1
ATOM 889 C C . LYS A 1 111 ? -24.314 -3.443 12.262 1.00 84.56 111 LYS A C 1
ATOM 891 O O . LYS A 1 111 ? -24.081 -2.305 11.863 1.00 84.56 111 LYS A O 1
ATOM 896 N N . ARG A 1 112 ? -25.483 -4.043 12.040 1.00 79.75 112 ARG A N 1
ATOM 897 C CA . ARG A 1 112 ? -26.623 -3.311 11.474 1.00 79.75 112 ARG A CA 1
ATOM 898 C C . ARG A 1 112 ? -27.264 -2.428 12.532 1.00 79.75 112 ARG A C 1
ATOM 900 O O . ARG A 1 112 ? -27.603 -2.918 13.607 1.00 79.75 112 ARG A O 1
ATOM 907 N N . ASP A 1 113 ? -27.511 -1.181 12.162 1.00 76.38 113 ASP A N 1
ATOM 908 C CA . ASP A 1 113 ? -28.413 -0.272 12.859 1.00 76.38 113 ASP A CA 1
ATOM 909 C C . ASP A 1 113 ? -29.467 0.223 11.861 1.00 76.38 113 ASP A C 1
ATOM 911 O O . ASP A 1 113 ? -29.217 1.067 10.999 1.00 76.38 113 ASP A O 1
ATOM 915 N N . GLY A 1 114 ? -30.635 -0.422 11.883 1.00 81.12 114 GLY A N 1
ATOM 916 C CA . GLY A 1 114 ? -31.663 -0.230 10.863 1.00 81.12 114 GLY A CA 1
ATOM 917 C C . GLY A 1 114 ? -31.176 -0.611 9.458 1.00 81.12 114 GLY A C 1
ATOM 918 O O . GLY A 1 114 ? -30.898 -1.782 9.185 1.00 81.12 114 GLY A O 1
ATOM 919 N N . ALA A 1 115 ? -31.125 0.378 8.559 1.00 74.81 115 ALA A N 1
ATOM 920 C CA . ALA A 1 115 ? -30.673 0.221 7.174 1.00 74.81 115 ALA A CA 1
ATOM 921 C C . ALA A 1 115 ? -29.160 0.452 6.991 1.00 74.81 115 ALA A C 1
ATOM 923 O O . ALA A 1 115 ? -28.633 0.150 5.921 1.00 74.81 115 ALA A O 1
ATOM 924 N N . GLU A 1 116 ? -28.464 0.961 8.010 1.00 72.88 116 GLU A N 1
ATOM 925 C CA . GLU A 1 116 ? -27.044 1.301 7.936 1.00 72.88 116 GLU A CA 1
ATOM 926 C C . GLU A 1 116 ? -26.167 0.205 8.557 1.00 72.88 116 GLU A C 1
ATOM 928 O O . GLU A 1 116 ? -26.545 -0.464 9.525 1.00 72.88 116 GLU A O 1
ATOM 933 N N . LEU A 1 117 ? -24.972 0.017 7.992 1.00 73.62 117 LEU A N 1
ATOM 934 C CA . LEU A 1 117 ? -23.890 -0.721 8.638 1.00 73.62 117 LEU A CA 1
ATOM 935 C C . LEU A 1 117 ? -23.061 0.281 9.432 1.00 73.62 117 LEU A C 1
ATOM 937 O O . LEU A 1 117 ? -22.535 1.242 8.877 1.00 73.62 117 LEU A O 1
ATOM 941 N N . ILE A 1 118 ? -22.955 0.061 10.734 1.00 75.75 118 ILE A N 1
ATOM 942 C CA . ILE A 1 118 ? -22.170 0.901 11.630 1.00 75.75 118 ILE A CA 1
ATOM 943 C C . ILE A 1 118 ? -21.043 0.075 12.230 1.00 75.75 118 ILE A C 1
ATOM 945 O O . ILE A 1 118 ? -21.230 -1.100 12.542 1.00 75.75 118 ILE A O 1
ATOM 949 N N . PHE A 1 119 ? -19.872 0.680 12.391 1.00 79.50 119 PHE A N 1
ATOM 950 C CA . PHE A 1 119 ? -18.750 0.028 13.053 1.00 79.50 119 PHE A CA 1
ATOM 951 C C . PHE A 1 119 ? -19.157 -0.420 14.467 1.00 79.50 119 PHE A C 1
ATOM 953 O O . PHE A 1 119 ? -19.775 0.342 15.219 1.00 79.50 119 PHE A O 1
ATOM 960 N N . ASP A 1 120 ? -18.864 -1.669 14.829 1.00 83.44 120 ASP A N 1
ATOM 961 C CA . ASP A 1 120 ? -19.169 -2.183 16.158 1.00 83.44 120 ASP A CA 1
ATOM 962 C C . ASP A 1 120 ? -18.043 -1.841 17.136 1.00 83.44 120 ASP A C 1
ATOM 964 O O . ASP A 1 120 ? -16.937 -2.362 17.063 1.00 83.44 120 ASP A O 1
ATOM 968 N N . GLU A 1 121 ? -18.348 -0.986 18.108 1.00 76.56 121 GLU A N 1
ATOM 969 C CA . GLU A 1 121 ? -17.412 -0.527 19.143 1.00 76.56 121 GLU A CA 1
ATOM 970 C C . GLU A 1 121 ? -16.744 -1.687 19.895 1.00 76.56 121 GLU A C 1
ATOM 972 O O . GLU A 1 121 ? -15.566 -1.622 20.236 1.00 76.56 121 GLU A O 1
ATOM 977 N N . ASN A 1 122 ? -17.483 -2.780 20.114 1.00 82.94 122 ASN A N 1
ATOM 978 C CA . ASN A 1 122 ? -16.970 -3.967 20.805 1.00 82.94 122 ASN A CA 1
ATOM 979 C C . ASN A 1 122 ? -15.961 -4.756 19.958 1.00 82.94 122 ASN A C 1
ATOM 981 O O . ASN A 1 122 ? -15.245 -5.606 20.481 1.00 82.94 122 ASN A O 1
ATOM 985 N N . LYS A 1 123 ? -15.921 -4.484 18.651 1.00 87.44 123 LYS A N 1
ATOM 986 C CA . LYS A 1 123 ? -15.029 -5.099 17.669 1.00 87.44 123 LYS A CA 1
ATOM 987 C C . LYS A 1 123 ? -13.803 -4.243 17.370 1.00 87.44 123 LYS A C 1
ATOM 989 O O . LYS A 1 123 ? -12.960 -4.681 16.593 1.00 87.44 123 LYS A O 1
ATOM 994 N N . LEU A 1 124 ? -13.662 -3.075 18.006 1.00 86.12 124 LEU A N 1
ATOM 995 C CA . LEU A 1 124 ? -12.516 -2.184 17.819 1.00 86.12 124 LEU A CA 1
ATOM 996 C C . LEU A 1 124 ? -11.183 -2.892 18.066 1.00 86.12 124 LEU A C 1
ATOM 998 O O . LEU A 1 124 ? -10.258 -2.769 17.266 1.00 86.12 124 LEU A O 1
ATOM 1002 N N . HIS A 1 125 ? -11.106 -3.668 19.146 1.00 88.38 125 HIS A N 1
ATOM 1003 C CA . HIS A 1 125 ? -9.901 -4.411 19.479 1.00 88.38 125 HIS A CA 1
ATOM 1004 C C . HIS A 1 125 ? -9.540 -5.440 18.396 1.00 88.38 125 HIS A C 1
ATOM 1006 O O . HIS A 1 125 ? -8.410 -5.451 17.905 1.00 88.38 125 HIS A O 1
ATOM 1012 N N . ASP A 1 126 ? -10.515 -6.261 17.990 1.00 91.50 126 ASP A N 1
ATOM 1013 C CA . ASP A 1 126 ? -10.350 -7.275 16.942 1.00 91.50 126 ASP A CA 1
ATOM 1014 C C . ASP A 1 126 ? -9.941 -6.625 15.606 1.00 91.50 126 ASP A C 1
ATOM 1016 O O . ASP A 1 126 ? -9.068 -7.133 14.899 1.00 91.50 126 ASP A O 1
ATOM 1020 N N . PHE A 1 127 ? -10.549 -5.482 15.275 1.00 91.69 127 PHE A N 1
ATOM 1021 C CA . PHE A 1 127 ? -10.237 -4.699 14.082 1.00 91.69 127 PHE A CA 1
ATOM 1022 C C . PHE A 1 127 ? -8.802 -4.171 14.118 1.00 91.69 127 PHE A C 1
ATOM 1024 O O . PHE A 1 127 ? -8.054 -4.360 13.162 1.00 91.69 127 PHE A O 1
ATOM 1031 N N . ALA A 1 128 ? -8.384 -3.561 15.230 1.00 91.56 128 ALA A N 1
ATOM 1032 C CA . ALA A 1 128 ? -7.034 -3.032 15.381 1.00 91.56 128 ALA A CA 1
ATOM 1033 C C . ALA A 1 128 ? -5.971 -4.139 15.287 1.00 91.56 128 ALA A C 1
ATOM 1035 O O . ALA A 1 128 ? -4.937 -3.936 14.649 1.00 91.56 128 ALA A O 1
ATOM 1036 N N . ILE A 1 129 ? -6.238 -5.322 15.859 1.00 93.31 129 ILE A N 1
ATOM 1037 C CA . ILE A 1 129 ? -5.369 -6.501 15.720 1.00 93.31 129 ILE A CA 1
ATOM 1038 C C . ILE A 1 129 ? -5.247 -6.924 14.254 1.00 93.31 129 ILE A C 1
ATOM 1040 O O . ILE A 1 129 ? -4.140 -7.204 13.799 1.00 93.31 129 ILE A O 1
ATOM 1044 N N . ALA A 1 130 ? -6.360 -6.985 13.519 1.00 93.94 130 ALA A N 1
ATOM 1045 C CA . ALA A 1 130 ? -6.355 -7.395 12.117 1.00 93.94 130 ALA A CA 1
ATOM 1046 C C . ALA A 1 130 ? -5.680 -6.360 11.205 1.00 93.94 130 ALA A C 1
ATOM 1048 O O . ALA A 1 130 ? -4.978 -6.727 10.263 1.00 93.94 130 ALA A O 1
ATOM 1049 N N . MET A 1 131 ? -5.854 -5.073 11.508 1.00 94.25 131 MET A N 1
ATOM 1050 C CA . MET A 1 131 ? -5.324 -3.967 10.716 1.00 94.25 131 MET A CA 1
ATOM 1051 C C . MET A 1 131 ? -3.819 -3.766 10.921 1.00 94.25 131 MET A C 1
ATOM 1053 O O . MET A 1 131 ? -3.084 -3.488 9.972 1.00 94.25 131 MET A O 1
ATOM 1057 N N . GLN A 1 132 ? -3.336 -3.949 12.153 1.00 94.81 132 GLN A N 1
ATOM 1058 C CA . GLN A 1 132 ? -1.938 -3.731 12.512 1.00 94.81 132 GLN A CA 1
ATOM 1059 C C . GLN A 1 132 ? -0.913 -4.415 11.580 1.00 94.81 132 GLN A C 1
ATOM 1061 O O . GLN A 1 132 ? -0.025 -3.707 11.107 1.00 94.81 132 GLN A O 1
ATOM 1066 N N . PRO A 1 133 ? -0.978 -5.727 11.275 1.00 95.12 133 PRO A N 1
ATOM 1067 C CA . PRO A 1 133 ? 0.022 -6.368 10.418 1.00 95.12 133 PRO A CA 1
ATOM 1068 C C . PRO A 1 133 ? 0.050 -5.796 8.994 1.00 95.12 133 PRO A C 1
ATOM 1070 O O . PRO A 1 133 ? 1.107 -5.781 8.362 1.00 95.12 133 PRO A O 1
ATOM 1073 N N . GLN A 1 134 ? -1.082 -5.298 8.489 1.00 94.88 134 GLN A N 1
ATOM 1074 C CA . GLN A 1 134 ? -1.152 -4.693 7.158 1.00 94.88 134 GLN A CA 1
ATOM 1075 C C . GLN A 1 134 ? -0.528 -3.298 7.138 1.00 94.88 134 GLN A C 1
ATOM 1077 O O . GLN A 1 134 ? 0.252 -2.969 6.243 1.00 94.88 134 GLN A O 1
ATOM 1082 N N . LEU A 1 135 ? -0.792 -2.504 8.175 1.00 94.94 135 LEU A N 1
ATOM 1083 C CA . LEU A 1 135 ? -0.137 -1.215 8.373 1.00 94.94 135 LEU A CA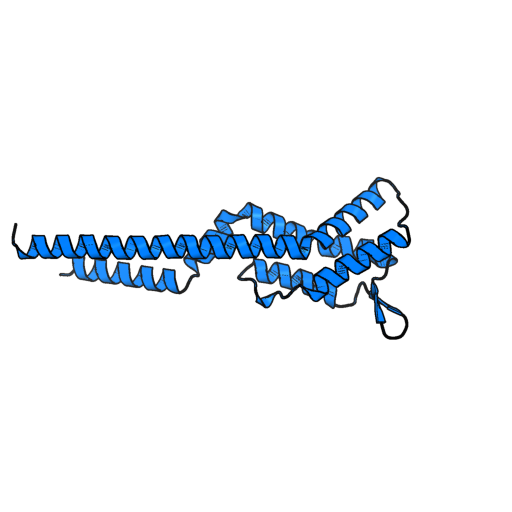 1
ATOM 1084 C C . LEU A 1 135 ? 1.379 -1.385 8.588 1.00 94.94 135 LEU A C 1
ATOM 1086 O O . LEU A 1 135 ? 2.185 -0.735 7.925 1.00 94.94 135 LEU A O 1
ATOM 1090 N N . ASP A 1 136 ? 1.798 -2.342 9.416 1.00 94.88 136 ASP A N 1
ATOM 1091 C CA . ASP A 1 136 ? 3.217 -2.664 9.611 1.00 94.88 136 ASP A CA 1
ATOM 1092 C C . ASP A 1 136 ? 3.881 -3.111 8.291 1.00 94.88 136 ASP A C 1
ATOM 1094 O O . ASP A 1 136 ? 5.028 -2.744 8.015 1.00 94.88 136 ASP A O 1
ATOM 1098 N N . SER A 1 137 ? 3.149 -3.825 7.426 1.00 94.38 137 SER A N 1
ATOM 1099 C CA . SER A 1 137 ? 3.617 -4.202 6.085 1.00 94.38 137 SER A CA 1
ATOM 1100 C C . SER A 1 137 ? 3.833 -2.990 5.176 1.00 94.38 137 SER A C 1
ATOM 1102 O O . SER A 1 137 ? 4.801 -2.979 4.415 1.00 94.38 137 SER A O 1
ATOM 1104 N N . LEU A 1 138 ? 3.001 -1.945 5.272 1.00 93.81 138 LEU A N 1
ATOM 1105 C CA . LEU A 1 138 ? 3.220 -0.682 4.555 1.00 93.81 138 LEU A CA 1
ATOM 1106 C C . LEU A 1 138 ? 4.481 0.039 5.054 1.00 93.81 138 LEU A C 1
ATOM 1108 O O . LEU A 1 138 ? 5.288 0.492 4.241 1.00 93.81 138 LEU A O 1
ATOM 1112 N N . ILE A 1 139 ? 4.690 0.107 6.374 1.00 92.81 139 ILE A N 1
ATOM 1113 C CA . ILE A 1 139 ? 5.914 0.689 6.955 1.00 92.81 139 ILE A CA 1
ATOM 1114 C C . ILE A 1 139 ? 7.141 -0.086 6.481 1.00 92.81 139 ILE A C 1
ATOM 1116 O O . ILE A 1 139 ? 8.157 0.507 6.113 1.00 92.81 139 ILE A O 1
ATOM 1120 N N . GLN A 1 140 ? 7.074 -1.417 6.494 1.00 93.44 140 GLN A N 1
ATOM 1121 C CA . GLN A 1 140 ? 8.171 -2.246 6.018 1.00 93.44 140 GLN A CA 1
ATOM 1122 C C . GLN A 1 140 ? 8.408 -2.049 4.519 1.00 93.44 140 GLN A C 1
ATOM 1124 O O . GLN A 1 140 ? 9.558 -1.946 4.099 1.00 93.44 140 GLN A O 1
ATOM 1129 N N . TYR A 1 141 ? 7.345 -1.933 3.724 1.00 91.06 141 TYR A N 1
ATOM 1130 C CA . TYR A 1 141 ? 7.436 -1.645 2.298 1.00 91.06 141 TYR A CA 1
ATOM 1131 C C . TYR A 1 141 ? 8.149 -0.315 2.016 1.00 91.06 141 TYR A C 1
ATOM 1133 O O . TYR A 1 141 ? 9.016 -0.254 1.143 1.00 91.06 141 TYR A O 1
ATOM 1141 N N . GLU A 1 142 ? 7.845 0.727 2.793 1.00 91.50 142 GLU A N 1
ATOM 1142 C CA . GLU A 1 142 ? 8.544 2.013 2.733 1.00 91.50 142 GLU A CA 1
ATOM 1143 C C . GLU A 1 142 ? 10.006 1.890 3.188 1.00 91.50 142 GLU A C 1
ATOM 1145 O O . GLU A 1 142 ? 10.899 2.419 2.533 1.00 91.50 142 GLU A O 1
ATOM 1150 N N . ARG A 1 143 ? 10.300 1.157 4.269 1.00 91.81 143 ARG A N 1
ATOM 1151 C CA . ARG A 1 143 ? 11.689 0.933 4.722 1.00 91.81 143 ARG A CA 1
ATOM 1152 C C . ARG A 1 143 ? 12.522 0.181 3.687 1.00 91.81 143 ARG A C 1
ATOM 1154 O O . ARG A 1 143 ? 13.679 0.527 3.455 1.00 91.81 143 ARG A O 1
ATOM 1161 N N . ASP A 1 144 ? 11.912 -0.786 3.012 1.00 92.75 144 ASP A N 1
ATOM 1162 C CA . ASP A 1 144 ? 12.510 -1.549 1.918 1.00 92.75 144 ASP A CA 1
ATOM 1163 C C . ASP A 1 144 ? 12.401 -0.816 0.564 1.00 92.75 144 ASP A C 1
ATOM 1165 O O . ASP A 1 144 ? 12.433 -1.447 -0.501 1.00 92.75 144 ASP A O 1
ATOM 1169 N N . PHE A 1 145 ? 12.343 0.526 0.580 1.00 89.12 145 PHE A N 1
ATOM 1170 C CA . PHE A 1 145 ? 12.182 1.381 -0.601 1.00 89.12 145 PHE A CA 1
ATOM 1171 C C . PHE A 1 145 ? 13.074 0.954 -1.765 1.00 89.12 145 PHE A C 1
ATOM 1173 O O . PHE A 1 145 ? 12.603 0.765 -2.884 1.00 89.12 145 PHE A O 1
ATOM 1180 N N . ARG A 1 146 ? 14.372 0.744 -1.505 1.00 87.06 146 ARG A N 1
ATOM 1181 C CA . ARG A 1 146 ? 15.356 0.374 -2.534 1.00 87.06 146 ARG A CA 1
ATOM 1182 C C . ARG A 1 146 ? 14.987 -0.927 -3.245 1.00 87.06 146 ARG A C 1
ATOM 1184 O O . ARG A 1 146 ? 15.166 -1.032 -4.460 1.00 87.06 146 ARG A O 1
ATOM 1191 N N . LYS A 1 147 ? 14.501 -1.921 -2.501 1.00 88.19 147 LYS A N 1
ATOM 1192 C CA . LYS A 1 147 ? 14.114 -3.229 -3.038 1.00 88.19 147 LYS A CA 1
ATOM 1193 C C . LYS A 1 147 ? 12.880 -3.087 -3.926 1.00 88.19 147 LYS A C 1
ATOM 1195 O O . LYS A 1 147 ? 12.920 -3.526 -5.074 1.00 88.19 147 LYS A O 1
ATOM 1200 N N . GLY A 1 148 ? 11.841 -2.405 -3.438 1.00 85.94 148 GLY A N 1
ATOM 1201 C CA . GLY A 1 148 ? 10.624 -2.145 -4.215 1.00 85.94 148 GLY A CA 1
ATOM 1202 C C . GLY A 1 1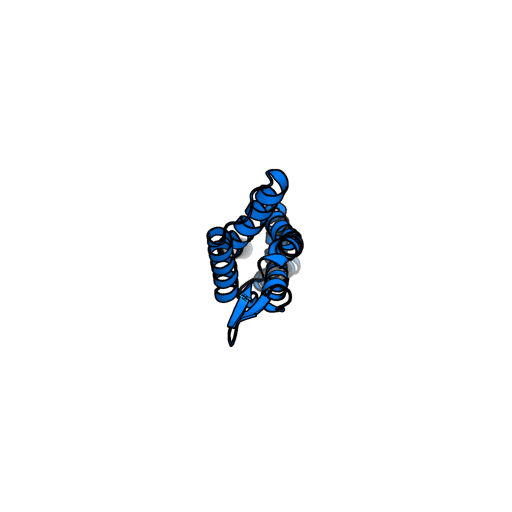48 ? 10.883 -1.285 -5.456 1.00 85.94 148 GLY A C 1
ATOM 1203 O O . GLY A 1 148 ? 10.391 -1.586 -6.542 1.00 85.94 148 GLY A O 1
ATOM 1204 N N . PHE A 1 149 ? 11.743 -0.273 -5.342 1.00 89.62 149 PHE A N 1
ATOM 1205 C CA . PHE A 1 149 ? 12.138 0.568 -6.470 1.00 89.62 149 PHE A CA 1
ATOM 1206 C C . PHE A 1 149 ? 12.889 -0.229 -7.545 1.00 89.62 149 PHE A C 1
ATOM 1208 O O . PHE A 1 149 ? 12.597 -0.114 -8.735 1.00 89.62 149 PHE A O 1
ATOM 1215 N N . THR A 1 150 ? 13.811 -1.099 -7.128 1.00 86.44 150 THR A N 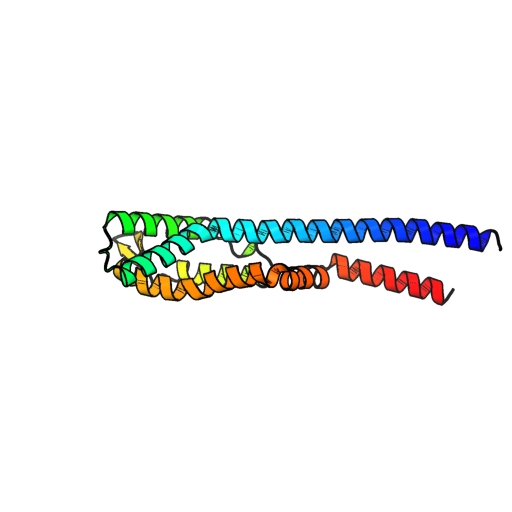1
ATOM 1216 C CA . THR A 1 150 ? 14.566 -1.967 -8.043 1.00 86.44 150 THR A CA 1
ATOM 1217 C C . THR A 1 150 ? 13.638 -2.949 -8.762 1.00 86.44 150 THR A C 1
ATOM 1219 O O . THR A 1 150 ? 13.762 -3.142 -9.971 1.00 86.44 150 THR A O 1
ATOM 1222 N N . GLU A 1 151 ? 12.662 -3.524 -8.054 1.00 86.56 151 GLU A N 1
ATOM 1223 C CA . GLU A 1 151 ? 11.634 -4.378 -8.654 1.00 86.56 151 GLU A CA 1
ATOM 1224 C C . GLU A 1 151 ? 10.833 -3.634 -9.734 1.00 86.56 151 GLU A C 1
ATOM 1226 O O . GLU A 1 151 ? 10.610 -4.180 -10.816 1.00 86.56 151 GLU A O 1
ATOM 1231 N N . ARG A 1 152 ? 10.461 -2.371 -9.487 1.00 85.62 152 ARG A N 1
ATOM 1232 C CA . ARG A 1 152 ? 9.750 -1.533 -10.466 1.00 85.62 152 ARG A CA 1
ATOM 1233 C C . ARG A 1 152 ? 10.584 -1.218 -11.698 1.00 85.62 152 ARG A C 1
ATOM 1235 O O . ARG A 1 152 ? 10.051 -1.254 -12.804 1.00 85.62 152 ARG A O 1
ATOM 1242 N N . ILE A 1 153 ? 11.875 -0.936 -11.524 1.00 87.06 153 ILE A N 1
ATOM 1243 C CA . ILE A 1 153 ? 12.787 -0.714 -12.651 1.00 87.06 153 ILE A CA 1
ATOM 1244 C C . ILE A 1 153 ? 12.876 -1.978 -13.512 1.00 87.06 153 ILE A C 1
ATOM 1246 O O . ILE A 1 153 ? 12.667 -1.903 -14.719 1.00 87.06 153 ILE A O 1
ATOM 1250 N N . ILE A 1 154 ? 13.142 -3.137 -12.902 1.00 84.06 154 ILE A N 1
ATOM 1251 C CA . ILE A 1 154 ? 13.352 -4.401 -13.627 1.00 84.06 154 ILE A CA 1
ATOM 1252 C C . ILE A 1 154 ? 12.072 -4.862 -14.333 1.00 84.06 154 ILE A C 1
ATOM 1254 O O . ILE A 1 154 ? 12.125 -5.338 -15.465 1.00 84.06 154 ILE A O 1
ATOM 1258 N N . LYS A 1 155 ? 10.911 -4.718 -13.684 1.00 85.12 155 LYS A N 1
ATOM 1259 C CA . LYS A 1 155 ? 9.615 -5.119 -14.255 1.00 85.12 155 LYS A CA 1
ATOM 1260 C C . LYS A 1 155 ? 9.025 -4.085 -15.217 1.00 85.12 155 LYS A C 1
ATOM 1262 O O . LYS A 1 155 ? 8.023 -4.372 -15.873 1.00 85.12 155 LYS A O 1
ATOM 1267 N N . SER A 1 156 ? 9.621 -2.898 -15.331 1.00 86.31 156 SER A N 1
ATOM 1268 C CA . SER A 1 156 ? 9.174 -1.886 -16.284 1.00 86.31 156 SER A CA 1
ATOM 1269 C C . SER A 1 156 ? 9.356 -2.392 -17.716 1.00 86.31 156 SER A C 1
ATOM 1271 O O . SER A 1 156 ? 10.477 -2.611 -18.179 1.00 86.31 156 SER A O 1
ATOM 1273 N N . LYS A 1 157 ? 8.242 -2.530 -18.449 1.00 83.50 157 LYS A N 1
ATOM 1274 C CA . LYS A 1 157 ? 8.241 -2.949 -19.863 1.00 83.50 157 LYS A CA 1
ATOM 1275 C C . LYS A 1 157 ? 9.182 -2.091 -20.710 1.00 83.50 157 LYS A C 1
ATOM 1277 O O . LYS A 1 157 ? 9.883 -2.615 -21.566 1.00 83.50 157 LYS A O 1
ATOM 1282 N N . PHE A 1 158 ? 9.225 -0.787 -20.443 1.00 81.50 158 PHE A N 1
ATOM 1283 C CA . PHE A 1 158 ? 10.101 0.138 -21.153 1.00 81.50 158 PHE A CA 1
ATOM 1284 C C . PHE A 1 158 ? 11.582 -0.153 -20.884 1.00 81.50 158 PHE A C 1
ATOM 1286 O O . PHE A 1 158 ? 12.361 -0.226 -21.828 1.00 81.50 158 PHE A O 1
ATOM 1293 N N . MET A 1 159 ? 11.968 -0.378 -19.622 1.00 83.19 159 MET A N 1
ATOM 1294 C CA . MET A 1 159 ? 13.357 -0.702 -19.270 1.00 83.19 159 MET A CA 1
ATOM 1295 C C . MET A 1 159 ? 13.814 -2.014 -19.915 1.00 83.19 159 MET A C 1
ATOM 1297 O O . MET A 1 159 ? 14.943 -2.093 -20.392 1.00 83.19 159 MET A O 1
ATOM 1301 N N . LEU A 1 160 ? 12.929 -3.013 -20.001 1.00 82.06 160 LEU A N 1
ATOM 1302 C CA . LEU A 1 160 ? 13.212 -4.273 -20.697 1.00 82.06 160 LEU A CA 1
ATOM 1303 C C . LEU A 1 160 ? 13.424 -4.068 -22.204 1.00 82.06 160 LEU A C 1
ATOM 1305 O O . LEU A 1 160 ? 14.390 -4.587 -22.760 1.00 82.06 160 LEU A O 1
ATOM 1309 N N . ILE A 1 161 ? 12.557 -3.283 -22.855 1.00 84.00 161 ILE A N 1
ATOM 1310 C CA . ILE A 1 161 ? 12.686 -2.960 -24.284 1.00 84.00 161 ILE A CA 1
ATOM 1311 C C . ILE A 1 161 ? 13.991 -2.202 -24.541 1.00 84.00 161 ILE A C 1
ATOM 1313 O O . ILE A 1 161 ? 14.759 -2.580 -25.423 1.00 84.00 161 ILE A O 1
ATOM 1317 N N . MET A 1 162 ? 14.278 -1.171 -23.744 1.00 80.94 162 MET A N 1
ATOM 1318 C CA . MET A 1 162 ? 15.493 -0.367 -23.886 1.00 80.94 162 MET A CA 1
ATOM 1319 C C . MET A 1 162 ? 16.758 -1.187 -23.639 1.00 80.94 162 MET A C 1
ATOM 1321 O O . MET A 1 162 ? 17.714 -1.070 -24.402 1.00 80.94 162 MET A O 1
ATOM 1325 N N . GLY A 1 163 ? 16.753 -2.066 -22.633 1.00 79.69 163 GLY A N 1
ATOM 1326 C CA . GLY A 1 163 ? 17.846 -3.010 -22.402 1.00 79.69 163 GLY A CA 1
ATOM 1327 C C . GLY A 1 163 ? 18.087 -3.919 -23.609 1.00 79.69 163 GLY A C 1
ATOM 1328 O O . GLY A 1 163 ? 19.226 -4.064 -24.048 1.00 79.69 163 GLY A O 1
ATOM 1329 N N . GLY A 1 164 ? 17.019 -4.464 -24.202 1.00 81.88 164 GLY A N 1
ATOM 1330 C CA . GLY A 1 164 ? 17.109 -5.272 -25.422 1.00 81.88 164 GLY A CA 1
ATOM 1331 C C . GLY A 1 164 ? 17.679 -4.499 -26.617 1.00 81.88 164 GLY A C 1
ATOM 1332 O O . GLY A 1 164 ? 18.550 -5.008 -27.319 1.00 81.88 164 GLY A O 1
ATOM 1333 N N . VAL A 1 165 ? 17.243 -3.252 -26.813 1.00 82.94 165 VAL A N 1
ATOM 1334 C CA . VAL A 1 165 ? 17.732 -2.367 -27.885 1.00 82.94 165 VAL A CA 1
ATOM 1335 C C . VAL A 1 165 ? 19.225 -2.061 -27.728 1.00 82.94 165 VAL A C 1
ATOM 1337 O O . VAL A 1 165 ? 19.967 -2.124 -28.708 1.00 82.94 165 VAL A O 1
ATOM 1340 N N . VAL A 1 166 ? 19.691 -1.788 -26.505 1.00 79.25 166 VAL A N 1
ATOM 1341 C CA . VAL A 1 166 ? 21.118 -1.558 -26.225 1.00 79.25 166 VAL A CA 1
ATOM 1342 C C . VAL A 1 166 ? 21.945 -2.813 -26.514 1.00 79.25 166 VAL A C 1
ATOM 1344 O O . VAL A 1 166 ? 22.967 -2.722 -27.189 1.00 79.25 166 VAL A O 1
ATOM 1347 N N . ILE A 1 167 ? 21.493 -3.991 -26.069 1.00 81.81 167 ILE A N 1
ATOM 1348 C CA . ILE A 1 167 ? 22.188 -5.263 -26.329 1.00 81.81 167 ILE A CA 1
ATOM 1349 C C . ILE A 1 167 ? 22.270 -5.542 -27.835 1.00 81.81 167 ILE A C 1
ATOM 1351 O O . ILE A 1 167 ? 23.335 -5.908 -28.329 1.00 81.81 167 ILE A O 1
ATOM 1355 N N . ALA A 1 168 ? 21.176 -5.331 -28.573 1.00 82.88 168 ALA A N 1
ATOM 1356 C CA . ALA A 1 168 ? 21.150 -5.510 -30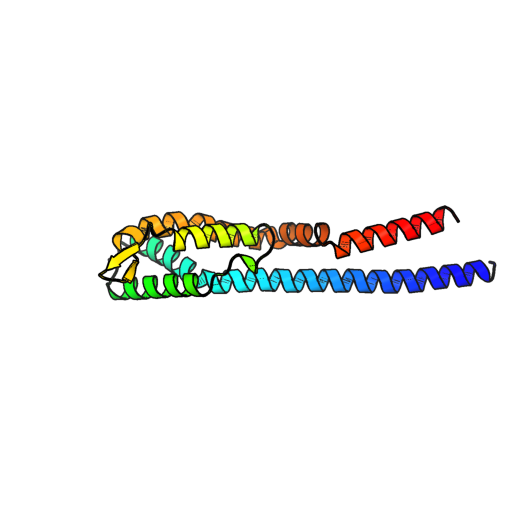.021 1.00 82.88 168 ALA A CA 1
ATOM 1357 C C . ALA A 1 168 ? 22.120 -4.555 -30.735 1.00 82.88 168 ALA A C 1
ATOM 1359 O O . ALA A 1 168 ? 22.858 -4.987 -31.617 1.00 82.88 168 ALA A O 1
ATOM 1360 N N . MET A 1 169 ? 22.175 -3.281 -30.328 1.00 76.88 169 MET A N 1
ATOM 1361 C CA . MET A 1 169 ? 23.134 -2.321 -30.884 1.00 76.88 169 MET A CA 1
ATOM 1362 C C . MET A 1 169 ? 24.585 -2.730 -30.624 1.00 76.88 169 MET A C 1
ATOM 1364 O O . MET A 1 169 ? 25.394 -2.695 -31.546 1.00 76.88 169 MET A O 1
ATOM 1368 N N . VAL A 1 170 ? 24.916 -3.163 -29.404 1.00 73.94 170 VAL A N 1
ATOM 1369 C CA . VAL A 1 170 ? 26.268 -3.650 -29.086 1.00 73.94 170 VAL A CA 1
ATOM 1370 C C . VAL A 1 170 ? 26.608 -4.886 -29.918 1.00 73.94 170 VAL A C 1
ATOM 1372 O O . VAL A 1 170 ? 27.700 -4.955 -30.471 1.00 73.94 170 VAL A O 1
ATOM 1375 N N . ALA A 1 171 ? 25.679 -5.833 -30.067 1.00 77.62 171 ALA A N 1
ATOM 1376 C CA . ALA A 1 171 ? 25.896 -7.019 -30.890 1.00 77.62 171 ALA A CA 1
ATOM 1377 C C . ALA A 1 171 ? 26.177 -6.659 -32.358 1.00 77.62 171 ALA A C 1
ATOM 1379 O O . ALA A 1 171 ? 27.107 -7.203 -32.946 1.00 77.62 171 ALA A O 1
ATOM 1380 N N . VAL A 1 172 ? 25.431 -5.709 -32.934 1.00 75.75 172 VAL A N 1
ATOM 1381 C CA . VAL A 1 172 ? 25.679 -5.218 -34.300 1.00 75.75 172 VAL A CA 1
ATOM 1382 C C . VAL A 1 172 ? 27.058 -4.565 -34.413 1.00 75.75 172 VAL A C 1
ATOM 1384 O O . VAL A 1 172 ? 27.758 -4.831 -35.379 1.00 75.75 172 VAL A O 1
ATOM 1387 N N . ILE A 1 173 ? 27.473 -3.764 -33.428 1.00 69.38 173 ILE A N 1
ATOM 1388 C CA . ILE A 1 173 ? 28.784 -3.089 -33.429 1.00 69.38 173 ILE A CA 1
ATOM 1389 C C . ILE A 1 173 ? 29.950 -4.075 -33.263 1.00 69.38 173 ILE A C 1
ATOM 1391 O O . ILE A 1 173 ? 31.018 -3.833 -33.803 1.00 69.38 173 ILE A O 1
ATOM 1395 N N . VAL A 1 174 ? 29.777 -5.159 -32.502 1.00 67.31 174 VAL A N 1
ATOM 1396 C CA . VAL A 1 174 ? 30.832 -6.169 -32.282 1.00 67.31 174 VAL A CA 1
ATOM 1397 C C . VAL A 1 174 ? 30.972 -7.124 -33.474 1.00 67.31 174 VAL A C 1
ATOM 1399 O O . VAL A 1 174 ? 32.052 -7.667 -33.694 1.00 67.31 174 VAL A O 1
ATOM 1402 N N . ILE A 1 175 ? 29.881 -7.371 -34.207 1.00 68.56 175 ILE A N 1
ATOM 1403 C CA . ILE A 1 175 ? 29.860 -8.276 -35.368 1.00 68.56 175 ILE A CA 1
ATOM 1404 C C . ILE A 1 175 ? 30.260 -7.556 -36.669 1.00 68.56 175 ILE A C 1
ATOM 1406 O O . ILE A 1 175 ? 30.793 -8.210 -37.566 1.00 68.56 175 ILE A O 1
ATOM 1410 N N . ALA A 1 176 ? 29.973 -6.255 -36.787 1.00 56.38 176 ALA A N 1
ATOM 1411 C CA . ALA A 1 176 ? 30.329 -5.416 -37.937 1.00 56.38 176 ALA A CA 1
ATOM 1412 C C . ALA A 1 176 ? 31.792 -4.953 -37.893 1.00 56.38 176 ALA A C 1
ATOM 1414 O O . ALA A 1 176 ? 32.398 -4.885 -38.986 1.00 56.38 176 ALA A O 1
#

Sequence (176 aa):
MNAYEVIQNLAIGVVSGIFSGVIVSMVFYILGNYQNEIEDAKRILMPLYEVVVLEKAVQKYGIKNSKECIQIIKKDVDEVASNLDPNIYNYSLRRIMFDINEIITNGQYYKRDGAELIFDENKLHDFAIAMQPQLDSLIQYERDFRKGFTERIIKSKFMLIMGGVVIAMVAVIVIA

Foldseek 3Di:
DDVVVVVVVVVCVVVVVVLVVVLVVVLVVLVVVLVVLLVVLCVLCVLLVVLLVVVVCCVVVVDDDDPVNQVSNQVSLVSSLVPQDLVVDDDVSSVLSVQLNCLSPVLPQWDDDDPDTTGNPVCSNVSSVSNVVSVVVSVVCVVCVVVVSVVSCVPPPVNVVSVVVVVVVVVVVVVD

Secondary structure (DSSP, 8-state):
--HHHHHHHHHHHHHHHHHHHHHHHHHHHHHHHHHHHHHHHHHHHHHHHHHHHHHHHHHHHTPPPPHHHHHHHHHHHHHHHHH--GGGS-HHHHHHHHHHHHHHHTSTTEEEETTEEEE-GGGHHHHHHHHHHHHHHHHHHHHTHHHHHHHHHHH-HHHHHHHHHHHHHHHHHHH-